Protein AF-A0A357N4F7-F1 (afdb_monomer)

Structure (mmCIF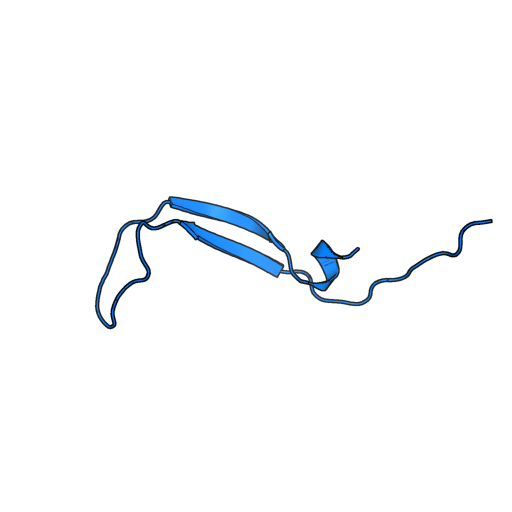, N/CA/C/O backbone):
data_AF-A0A357N4F7-F1
#
_entry.id   AF-A0A357N4F7-F1
#
loop_
_atom_site.group_PDB
_atom_site.id
_atom_site.type_symbol
_atom_site.label_atom_id
_atom_site.label_alt_id
_atom_site.label_comp_id
_atom_site.label_asym_id
_atom_site.label_entity_id
_atom_site.label_seq_id
_atom_site.pdbx_PDB_ins_code
_atom_site.Cartn_x
_atom_site.Cartn_y
_atom_site.Cartn_z
_atom_site.occupancy
_atom_site.B_iso_or_equiv
_atom_site.auth_seq_id
_atom_site.auth_comp_id
_atom_site.auth_asym_id
_atom_site.auth_atom_id
_atom_site.pdbx_PDB_model_num
ATOM 1 N N . MET A 1 1 ? -31.986 4.663 19.808 1.00 70.31 1 MET A N 1
ATOM 2 C CA . MET A 1 1 ? -30.548 4.921 20.048 1.00 70.31 1 MET A CA 1
ATOM 3 C C . MET A 1 1 ? -29.749 3.988 19.150 1.00 70.31 1 MET A C 1
ATOM 5 O O . MET A 1 1 ? -30.169 2.848 19.011 1.00 70.31 1 MET A O 1
ATOM 9 N N . SER A 1 2 ? -28.670 4.459 18.517 1.00 84.81 2 SER A N 1
ATOM 10 C CA . SER A 1 2 ? -27.745 3.597 17.758 1.00 84.81 2 SER A CA 1
ATOM 11 C C . SER A 1 2 ? -26.766 2.917 18.712 1.00 84.81 2 SER A C 1
ATOM 13 O O . SER A 1 2 ? -26.303 3.559 19.654 1.00 84.81 2 SER A O 1
ATOM 15 N N . SER A 1 3 ? -26.436 1.649 18.467 1.00 90.94 3 SER A N 1
ATOM 16 C CA . SER A 1 3 ? -25.363 0.942 19.176 1.00 90.94 3 SER A CA 1
ATOM 17 C C . SER A 1 3 ? -23.987 1.423 18.701 1.00 90.94 3 SER A C 1
ATOM 19 O O . SER A 1 3 ? -23.826 1.769 17.530 1.00 90.94 3 SER A O 1
ATOM 21 N N . SER A 1 4 ? -23.001 1.433 19.600 1.00 94.25 4 SER A N 1
ATOM 22 C CA . SER A 1 4 ? -21.596 1.698 19.259 1.00 94.25 4 SER A CA 1
ATOM 23 C C . SER A 1 4 ? -20.923 0.442 18.702 1.00 94.25 4 SER A C 1
ATOM 25 O O . SER A 1 4 ? -21.178 -0.661 19.187 1.00 94.25 4 SER A O 1
ATOM 27 N N . VAL A 1 5 ? -20.036 0.617 17.722 1.00 95.88 5 VAL A N 1
ATOM 28 C CA . VAL A 1 5 ? -19.228 -0.456 17.121 1.00 95.88 5 VAL A CA 1
ATOM 29 C C . VAL A 1 5 ? -17.757 -0.215 17.448 1.00 95.88 5 VAL A C 1
ATOM 31 O O . VAL A 1 5 ? -17.288 0.919 17.398 1.00 95.88 5 VAL A O 1
ATOM 34 N N . VAL A 1 6 ? -17.034 -1.283 17.787 1.00 97.12 6 VAL A N 1
ATOM 35 C CA . VAL A 1 6 ? -15.579 -1.267 17.979 1.00 97.12 6 VAL A CA 1
ATOM 36 C C . VAL A 1 6 ? -14.955 -2.201 16.952 1.00 97.12 6 VAL A C 1
ATOM 38 O O . VAL A 1 6 ? -15.302 -3.381 16.902 1.00 97.12 6 VAL A O 1
ATOM 41 N N . VAL A 1 7 ? -14.020 -1.682 16.156 1.00 97.62 7 VAL A N 1
ATOM 42 C CA . VAL A 1 7 ? -13.240 -2.464 15.192 1.00 97.62 7 VAL A CA 1
ATOM 43 C C . VAL A 1 7 ? -11.833 -2.658 15.747 1.00 97.62 7 VAL A C 1
ATOM 45 O O . VAL A 1 7 ? -11.103 -1.696 15.969 1.00 97.62 7 VAL A O 1
ATOM 48 N N . VAL A 1 8 ? -11.446 -3.915 15.975 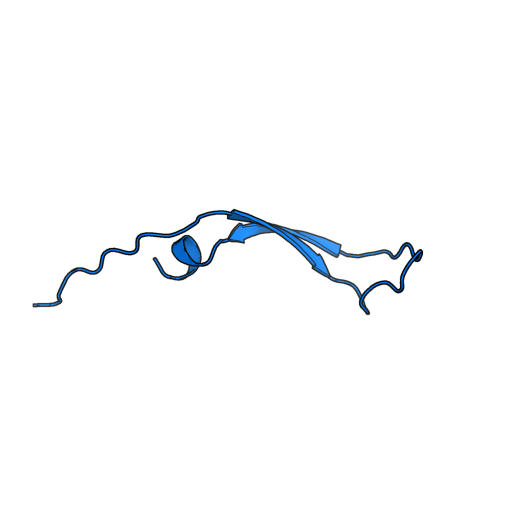1.00 98.06 8 VAL A N 1
ATOM 49 C CA . VAL A 1 8 ? -10.075 -4.290 16.343 1.00 98.06 8 VAL A CA 1
ATOM 50 C C . VAL A 1 8 ? -9.442 -4.954 15.132 1.00 98.06 8 VAL A C 1
ATOM 52 O O . VAL A 1 8 ? -9.890 -6.010 14.690 1.00 98.06 8 VAL A O 1
ATOM 55 N N . GLY A 1 9 ? -8.404 -4.340 14.577 1.00 97.44 9 GLY A N 1
ATOM 56 C CA . GLY A 1 9 ? -7.765 -4.867 13.382 1.00 97.44 9 GLY A CA 1
ATOM 57 C C . GLY A 1 9 ? -6.493 -4.129 13.003 1.00 97.44 9 GLY A C 1
ATOM 58 O O . GLY A 1 9 ? -6.008 -3.263 13.728 1.00 97.44 9 GLY A O 1
ATOM 59 N N . SER A 1 10 ? -5.939 -4.512 11.857 1.00 98.25 10 SER A N 1
ATOM 60 C CA . SER A 1 10 ? -4.672 -3.982 11.370 1.00 98.25 10 SER A CA 1
ATOM 61 C C . SER A 1 10 ? -4.808 -2.621 10.693 1.00 98.25 10 SER A C 1
ATOM 63 O O . SER A 1 10 ? -5.801 -2.327 10.021 1.00 98.25 10 SER A O 1
ATOM 65 N N . PHE A 1 11 ? -3.733 -1.851 10.813 1.00 98.31 11 PHE A N 1
ATOM 66 C CA . PHE A 1 11 ? -3.410 -0.707 9.978 1.00 98.31 11 PHE A CA 1
ATOM 67 C C . PHE A 1 11 ? -2.144 -1.035 9.188 1.00 98.31 11 PHE A C 1
ATOM 69 O O . PHE A 1 11 ? -1.185 -1.560 9.755 1.00 98.31 11 PHE A O 1
ATOM 76 N N . ASN A 1 12 ? -2.139 -0.698 7.904 1.00 98.50 12 ASN A N 1
ATOM 77 C CA . ASN A 1 12 ? -0.983 -0.812 7.028 1.00 98.50 12 ASN A CA 1
ATOM 78 C C . ASN A 1 12 ? -0.704 0.535 6.355 1.00 98.50 12 ASN A C 1
ATOM 80 O O . ASN A 1 12 ? -1.603 1.357 6.179 1.00 98.50 12 ASN A O 1
ATOM 84 N N . VAL A 1 13 ? 0.536 0.719 5.906 1.00 98.56 13 VAL A N 1
ATOM 85 C CA . VAL A 1 13 ? 0.858 1.688 4.854 1.00 98.56 13 VAL A CA 1
ATOM 86 C C . VAL A 1 13 ? 0.931 0.909 3.551 1.00 98.56 13 VAL A C 1
ATOM 88 O O . VAL A 1 13 ? 1.819 0.076 3.365 1.00 98.56 13 VAL A O 1
ATOM 91 N N . ASP A 1 14 ? -0.028 1.144 2.665 1.00 98.56 14 ASP A N 1
ATOM 92 C CA . ASP A 1 14 ? -0.095 0.439 1.398 1.00 98.56 14 ASP A CA 1
ATOM 93 C C . ASP A 1 14 ? 0.876 1.078 0.397 1.00 98.56 14 ASP A C 1
ATOM 95 O O . ASP A 1 14 ? 0.950 2.302 0.233 1.00 98.56 14 ASP A O 1
ATOM 99 N N . HIS A 1 15 ? 1.616 0.222 -0.303 1.00 98.38 15 HIS A N 1
ATOM 100 C CA . HIS A 1 15 ? 2.476 0.583 -1.421 1.00 98.38 15 HIS A CA 1
ATOM 101 C C . HIS A 1 15 ? 1.902 -0.056 -2.683 1.00 98.38 15 HIS A C 1
ATOM 103 O O . HIS A 1 15 ? 1.865 -1.280 -2.807 1.00 98.38 15 HIS A O 1
ATOM 109 N N . VAL A 1 16 ? 1.423 0.768 -3.612 1.00 98.12 16 VAL A N 1
ATOM 110 C CA . VAL A 1 16 ? 0.663 0.304 -4.775 1.00 98.12 16 VAL A CA 1
ATOM 111 C C . VAL A 1 16 ? 1.364 0.737 -6.053 1.00 98.12 16 VAL A C 1
ATOM 113 O O . VAL A 1 16 ? 1.629 1.922 -6.250 1.00 98.12 16 VAL A O 1
ATOM 116 N N . TRP A 1 17 ? 1.593 -0.219 -6.952 1.00 98.06 17 TRP A N 1
ATOM 117 C CA . TRP A 1 17 ? 2.014 0.035 -8.328 1.00 98.06 17 TRP A CA 1
ATOM 118 C C . TRP A 1 17 ? 0.876 -0.308 -9.281 1.00 98.06 17 TRP A C 1
ATOM 120 O O . TRP A 1 17 ? 0.339 -1.414 -9.248 1.00 98.06 17 TRP A O 1
ATOM 130 N N . ARG A 1 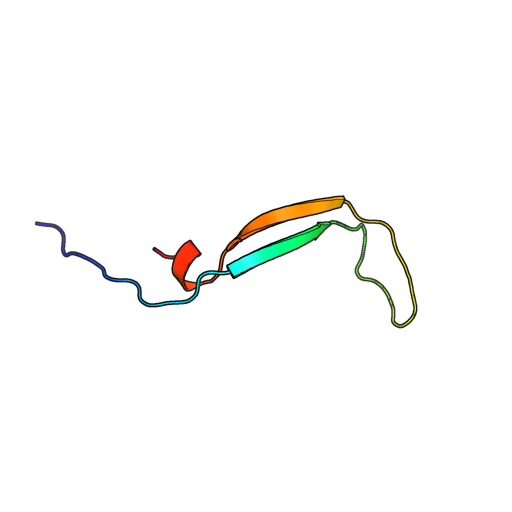18 ? 0.513 0.643 -10.144 1.00 98.00 18 ARG A N 1
ATOM 131 C CA . ARG A 1 18 ? -0.365 0.395 -11.293 1.00 98.00 18 ARG A CA 1
ATOM 132 C C . ARG A 1 18 ? 0.489 0.179 -12.537 1.00 98.00 18 ARG A C 1
ATOM 134 O O . ARG A 1 18 ? 1.257 1.068 -12.905 1.00 98.00 18 ARG A O 1
ATOM 141 N N . CYS A 1 19 ? 0.315 -0.969 -13.178 1.00 97.44 19 CYS A N 1
ATOM 142 C CA . CYS A 1 19 ? 1.010 -1.382 -14.396 1.00 97.44 19 CYS A CA 1
ATOM 143 C C . CYS A 1 19 ? -0.019 -1.923 -15.400 1.00 97.44 19 CYS A C 1
ATOM 145 O O . CYS A 1 19 ? -1.119 -2.300 -14.999 1.00 97.44 19 CYS A O 1
ATOM 147 N N . GLU A 1 20 ? 0.330 -1.981 -16.686 1.00 96.25 20 GLU A N 1
ATOM 148 C CA . GLU A 1 20 ? -0.561 -2.531 -17.725 1.00 96.25 20 GLU A CA 1
ATOM 149 C C . GLU A 1 20 ? -0.852 -4.028 -17.521 1.00 96.25 20 GLU A C 1
ATOM 151 O O . GLU A 1 20 ? -1.949 -4.492 -17.819 1.00 96.25 20 GLU A O 1
ATOM 156 N N . ALA A 1 21 ? 0.111 -4.772 -16.966 1.00 96.56 21 ALA A N 1
ATOM 157 C CA . ALA A 1 21 ? -0.010 -6.182 -16.607 1.00 96.56 21 ALA A CA 1
ATOM 158 C C . ALA A 1 21 ? 0.889 -6.525 -15.405 1.00 96.56 21 ALA A C 1
ATOM 160 O O . ALA A 1 21 ? 1.776 -5.750 -15.036 1.00 96.56 21 ALA A O 1
ATOM 161 N N . LEU A 1 22 ? 0.674 -7.695 -14.795 1.00 97.19 22 LEU A N 1
ATOM 162 C CA . 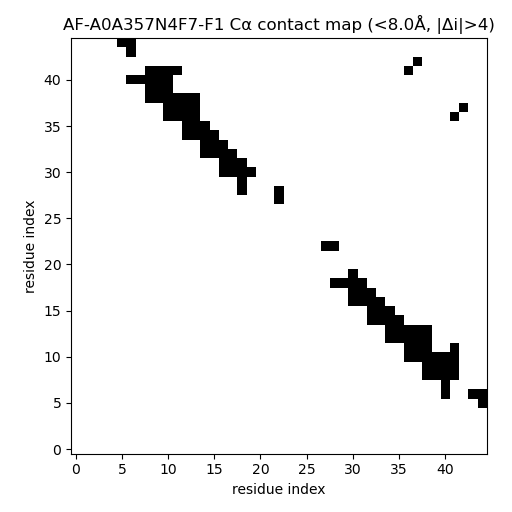LEU A 1 22 ? 1.581 -8.233 -13.775 1.00 97.19 22 LEU A CA 1
ATOM 163 C C . LEU A 1 22 ? 2.906 -8.691 -14.416 1.00 97.19 22 LEU A C 1
ATOM 165 O O . LEU A 1 22 ? 2.883 -9.225 -15.528 1.00 97.19 22 LEU A O 1
ATOM 169 N N . PRO A 1 23 ? 4.056 -8.519 -13.738 1.00 97.31 23 PRO A N 1
ATOM 170 C CA . PRO A 1 23 ? 5.337 -8.963 -14.271 1.00 97.31 23 PRO A CA 1
ATOM 171 C C . PRO A 1 23 ? 5.415 -10.495 -14.330 1.00 97.31 23 PRO A C 1
ATOM 173 O O . PRO A 1 23 ? 5.020 -11.189 -13.391 1.00 97.31 23 PRO A O 1
ATOM 176 N N . ALA A 1 24 ? 5.972 -11.021 -15.421 1.00 97.81 24 ALA A N 1
ATOM 177 C CA . ALA A 1 24 ? 6.393 -12.418 -15.490 1.00 97.81 24 ALA A CA 1
ATOM 178 C C . ALA A 1 24 ? 7.621 -12.658 -14.583 1.00 97.81 24 ALA A C 1
ATOM 180 O O . ALA A 1 24 ? 8.358 -11.710 -14.288 1.00 97.81 24 ALA A O 1
ATOM 181 N N . PRO A 1 25 ? 7.899 -13.906 -14.160 1.00 98.31 25 PRO A N 1
ATOM 182 C CA . PRO A 1 25 ? 9.112 -14.219 -13.410 1.00 98.31 25 PRO A CA 1
ATOM 183 C C . PRO A 1 25 ? 10.378 -13.730 -14.130 1.00 98.31 25 PRO A C 1
ATOM 185 O O . PRO A 1 25 ? 10.588 -14.028 -15.303 1.00 98.31 25 PRO A O 1
ATOM 188 N N . GLY A 1 26 ? 11.213 -12.963 -13.425 1.00 98.25 26 GLY A N 1
ATOM 189 C CA . GLY A 1 26 ? 12.454 -12.388 -13.960 1.00 98.25 26 GLY A CA 1
ATOM 190 C C . GLY A 1 26 ? 12.290 -11.105 -14.785 1.00 98.25 26 GLY A C 1
ATOM 191 O O . GLY A 1 26 ? 13.296 -10.518 -15.175 1.00 98.25 26 GLY A O 1
ATOM 192 N N . ALA A 1 27 ? 11.065 -10.641 -15.042 1.00 97.94 27 ALA A N 1
ATOM 193 C CA . ALA A 1 27 ? 10.830 -9.394 -15.763 1.00 97.94 27 ALA A CA 1
ATOM 194 C C . ALA A 1 27 ? 10.881 -8.168 -14.835 1.00 97.94 27 ALA A C 1
ATOM 196 O O . ALA A 1 27 ? 10.379 -8.200 -13.711 1.00 97.94 27 ALA A O 1
ATOM 197 N N . THR A 1 28 ? 11.396 -7.054 -15.362 1.00 97.38 28 THR A N 1
ATOM 198 C CA . THR A 1 28 ? 11.306 -5.721 -14.745 1.00 97.38 28 THR A CA 1
ATOM 199 C C . THR A 1 28 ? 10.424 -4.838 -15.620 1.00 97.38 28 THR A C 1
ATOM 201 O O . THR A 1 28 ? 10.698 -4.689 -16.809 1.00 97.38 28 THR A O 1
ATOM 204 N N . ILE A 1 29 ? 9.375 -4.243 -15.046 1.00 97.00 29 ILE A N 1
ATOM 205 C CA . ILE A 1 29 ? 8.418 -3.388 -15.767 1.00 97.00 29 ILE A CA 1
ATOM 206 C C . ILE A 1 29 ? 8.265 -2.027 -15.085 1.00 97.00 29 ILE A C 1
ATOM 208 O O . ILE A 1 29 ? 8.468 -1.899 -13.876 1.00 97.00 29 ILE A O 1
ATOM 212 N N . ALA A 1 30 ? 7.878 -1.012 -15.857 1.00 97.44 30 ALA A N 1
ATOM 213 C CA . ALA A 1 30 ? 7.510 0.291 -15.318 1.00 97.44 30 ALA A CA 1
ATOM 214 C C . ALA A 1 30 ? 6.081 0.273 -14.750 1.00 97.44 30 ALA A C 1
ATOM 216 O O . ALA A 1 30 ? 5.213 -0.457 -15.225 1.00 97.44 30 ALA A O 1
ATOM 217 N N . GLY A 1 31 ? 5.830 1.123 -13.755 1.00 96.81 31 GLY A N 1
ATOM 218 C CA . GLY A 1 31 ? 4.511 1.302 -13.160 1.00 96.81 31 GLY A CA 1
ATOM 219 C C . GLY A 1 31 ? 4.385 2.64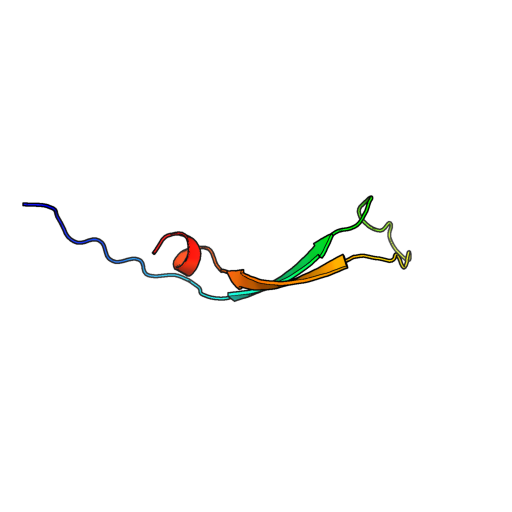7 -12.460 1.00 96.81 31 GLY A C 1
ATOM 220 O O . GLY A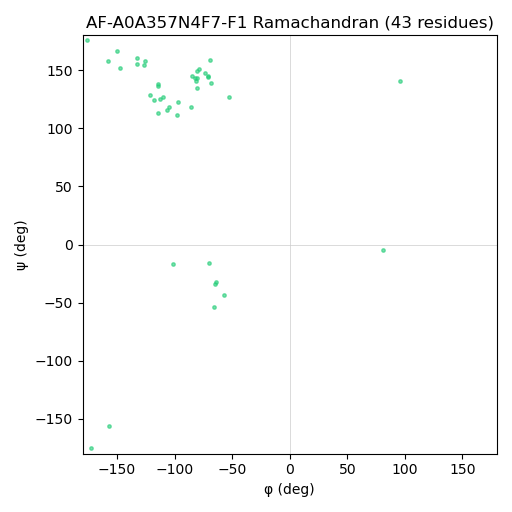 1 31 ? 5.381 3.255 -12.064 1.00 96.81 31 GLY A O 1
ATOM 221 N N . ARG A 1 32 ? 3.150 3.117 -12.284 1.00 98.44 32 ARG A N 1
ATOM 222 C CA . ARG A 1 32 ? 2.867 4.317 -11.491 1.00 98.44 32 ARG A CA 1
ATOM 223 C C . ARG A 1 32 ? 2.723 3.934 -10.023 1.00 98.44 32 ARG A C 1
ATOM 225 O O . ARG A 1 32 ? 1.799 3.205 -9.668 1.00 98.44 32 ARG A O 1
ATOM 232 N N . TYR A 1 33 ? 3.606 4.473 -9.191 1.0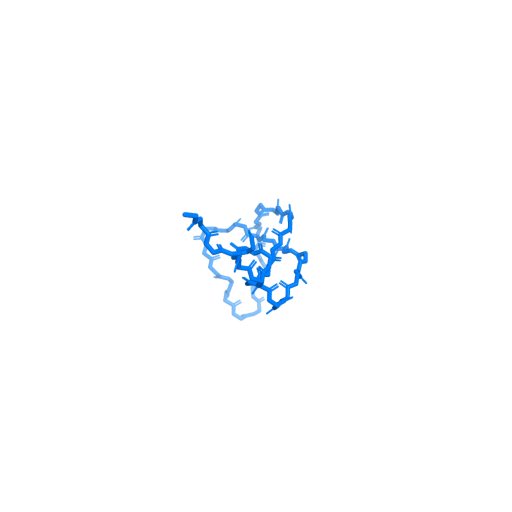0 98.25 33 TYR A N 1
ATOM 233 C CA . TYR A 1 33 ? 3.580 4.290 -7.744 1.00 98.25 33 TYR A CA 1
ATOM 234 C C . TYR A 1 33 ? 2.589 5.242 -7.054 1.00 98.25 33 TYR A C 1
ATOM 236 O O . TYR A 1 33 ? 2.447 6.404 -7.441 1.00 98.25 33 TYR A O 1
ATOM 244 N N . SER A 1 34 ? 1.931 4.747 -6.009 1.00 98.50 34 SER A N 1
ATOM 245 C CA . SER A 1 34 ? 1.155 5.524 -5.040 1.00 98.50 34 SER A CA 1
ATOM 246 C C . SER A 1 34 ? 1.235 4.877 -3.658 1.00 98.50 34 SER A C 1
ATOM 248 O O . SER A 1 34 ? 1.359 3.656 -3.556 1.00 98.50 34 SER A O 1
ATOM 250 N N . THR A 1 35 ? 1.117 5.681 -2.603 1.00 98.56 35 THR A N 1
ATOM 251 C CA . THR A 1 35 ? 1.059 5.203 -1.216 1.00 98.56 35 THR A CA 1
ATOM 252 C C . THR A 1 35 ? -0.083 5.862 -0.455 1.00 98.56 35 THR A C 1
ATOM 254 O O . THR A 1 35 ? -0.535 6.945 -0.833 1.00 98.56 35 THR A O 1
ATOM 257 N N . GLY A 1 36 ? -0.563 5.197 0.591 1.00 98.31 36 GLY A N 1
ATOM 258 C CA . GLY A 1 36 ? -1.635 5.688 1.443 1.00 98.31 36 GLY A CA 1
ATOM 259 C C . GLY A 1 36 ? -1.910 4.755 2.622 1.00 98.31 36 GLY A C 1
ATOM 260 O O . GLY A 1 36 ? -1.294 3.693 2.729 1.00 98.31 36 GLY A O 1
ATOM 261 N N . PRO A 1 37 ? -2.817 5.152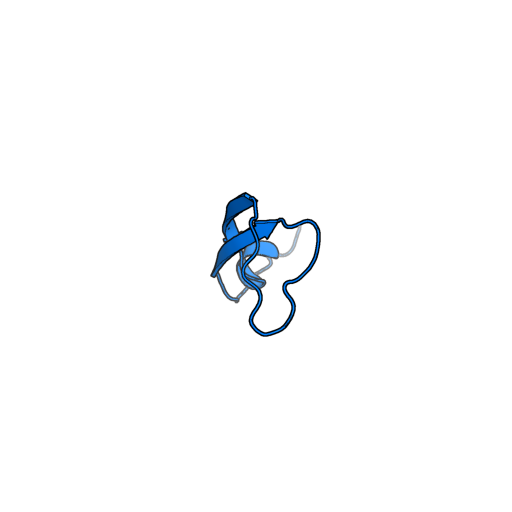 3.524 1.00 98.19 37 PRO A N 1
ATOM 262 C CA . PRO A 1 37 ? -3.244 4.295 4.616 1.00 98.19 37 PRO A CA 1
ATOM 263 C C . PRO A 1 37 ? -4.101 3.138 4.091 1.00 98.19 37 PRO A C 1
ATOM 265 O O . PRO A 1 37 ? -4.885 3.304 3.155 1.00 98.19 37 PRO A O 1
ATOM 268 N N . GLY A 1 38 ? -3.961 1.980 4.721 1.00 98.31 38 GLY A N 1
ATOM 269 C CA . GLY A 1 38 ? -4.726 0.786 4.405 1.00 98.31 38 GLY A CA 1
ATOM 270 C C . GLY A 1 38 ? -4.778 -0.179 5.580 1.00 98.31 38 GLY A C 1
ATOM 271 O O . GLY A 1 38 ? -4.599 0.191 6.740 1.00 98.31 38 GLY A O 1
ATOM 272 N N . GLY A 1 39 ? -5.001 -1.453 5.274 1.00 98.19 39 GLY A N 1
ATOM 273 C CA . GLY A 1 39 ? -5.247 -2.490 6.273 1.00 98.19 39 GLY A CA 1
ATOM 274 C C . GLY A 1 39 ? -6.738 -2.735 6.479 1.00 98.19 39 GLY A C 1
ATOM 275 O O . GLY A 1 39 ? -7.561 -1.825 6.462 1.00 98.19 39 GLY A O 1
ATOM 276 N N . LYS A 1 40 ? -7.112 -4.009 6.638 1.00 98.06 40 LYS A N 1
ATOM 277 C CA . LYS A 1 40 ? -8.531 -4.389 6.696 1.00 98.06 40 LYS A CA 1
ATOM 278 C C . LYS A 1 40 ? -9.232 -3.809 7.924 1.00 98.06 40 LYS A C 1
ATOM 280 O O . LYS A 1 40 ? -10.398 -3.468 7.806 1.00 98.06 40 LYS A O 1
ATOM 285 N N . GLY A 1 41 ? -8.529 -3.687 9.055 1.00 98.31 41 GLY A N 1
ATOM 286 C CA . GLY A 1 41 ? -9.073 -3.054 10.258 1.00 98.31 41 GLY A CA 1
ATOM 287 C C . GLY A 1 41 ? -9.340 -1.572 10.032 1.00 98.31 41 GLY A C 1
ATOM 288 O O . GLY A 1 41 ? -10.468 -1.129 10.189 1.00 98.31 41 GLY A O 1
ATOM 289 N N . PHE A 1 42 ? -8.326 -0.834 9.576 1.00 98.31 42 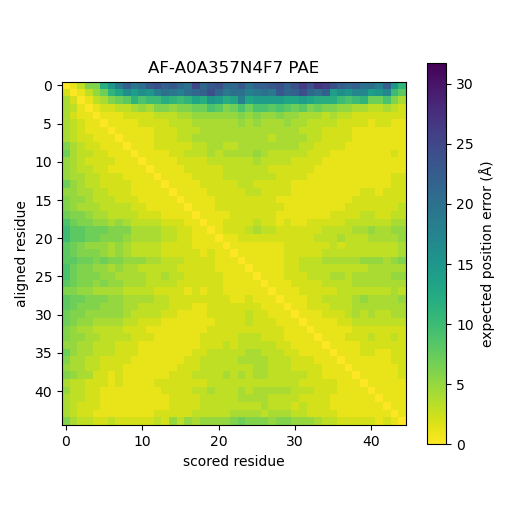PHE A N 1
ATOM 290 C CA . PHE A 1 42 ? -8.453 0.587 9.252 1.00 98.31 42 PHE A CA 1
ATOM 291 C C . PHE A 1 42 ? -9.538 0.870 8.202 1.00 98.31 42 PHE A C 1
ATOM 293 O O . PHE A 1 42 ? -10.337 1.775 8.386 1.00 98.31 42 PHE A O 1
ATOM 300 N N . ASN A 1 43 ? -9.621 0.070 7.136 1.00 97.94 43 ASN A N 1
ATOM 301 C CA . ASN A 1 43 ? -10.606 0.271 6.068 1.00 97.94 43 ASN A CA 1
ATOM 302 C C . ASN A 1 43 ? -12.059 -0.033 6.490 1.00 97.94 43 ASN A C 1
ATOM 304 O O . ASN A 1 43 ? -12.977 0.296 5.743 1.00 97.94 43 ASN A O 1
ATOM 308 N N . GLN A 1 44 ? -12.268 -0.726 7.615 1.00 97.62 44 GLN A N 1
ATOM 309 C CA . GLN A 1 44 ? -13.595 -1.070 8.148 1.00 97.62 44 GLN A CA 1
ATOM 310 C C . GLN A 1 44 ? -14.033 -0.169 9.308 1.00 97.62 44 GLN A C 1
ATOM 312 O O . GLN A 1 44 ? -15.211 -0.205 9.666 1.00 97.62 44 GLN A O 1
ATOM 317 N N . ALA A 1 45 ? -13.086 0.546 9.921 1.00 95.00 45 ALA A N 1
ATOM 318 C CA . ALA A 1 45 ? -13.307 1.405 11.079 1.00 95.00 45 ALA A CA 1
ATOM 319 C C . ALA A 1 45 ? -13.985 2.732 10.711 1.00 95.00 45 ALA A C 1
ATOM 321 O O . ALA A 1 45 ? -13.814 3.203 9.564 1.00 95.00 45 ALA A O 1
#

Secondary structure (DSSP, 8-state):
-PPP-------EEEEEEE-SSPPPTT-----EEEEEEE-HHHHH-

pLDDT: mean 96.64, std 4.59, range [70.31, 98.56]

Radius of gyration: 16.79 Å; Cα contacts (8 Å, |Δi|>4): 56; chains: 1; bounding box: 43×20×38 Å

Mean predicted aligned error: 3.4 Å

Solvent-accessible surface area (backbone atoms only — not comparable to full-atom values): 3144 Å² total; per-residue (Å²): 134,86,84,90,86,86,76,88,63,47,72,40,77,42,80,46,71,52,49,99,64,84,73,57,95,93,58,88,79,79,58,52,77,50,73,48,85,32,37,74,26,52,73,71,95

Sequence (45 aa):
MSSSVVVVGSFNVDHVWRCEALPAPGATIAGRYSTGPGGKGFNQA

Nearest PDB structures (foldseek):
  6whj-assembly1_B  TM=9.972E-01  e=9.714E-02  Giardia lamblia ATCC 50803
  2ymw-assembly1_A-2  TM=4.211E-01  e=6.405E+00  Marinomonas mediterranea MMB-1
  2ymw-assembly1_B  TM=4.433E-01  e=9.485E+00  Marinomonas mediterranea MMB-1

Foldseek 3Di:
DDDDDDQDFDKDWDWDWADPDDDDVPDDDDTDIDIDIDTPRVVVD